Protein AF-A0A859FA38-F1 (afdb_monomer_lite)

Sequence (162 aa):
MGVLIGTSINLYSRFFRYAPRMLLYVAAPLLGIALAAWYFYLLYQVNYGEVRIYLLLAIVVGYLLYLRLFAKTVTKILDLVEKLVIRTCMLVYSLFYYIIVIPTKAILKVMVSSVMIIGTYTWRIFTAILTLIFKLTGLLYVATKTQHAYRHIKHKWLRRRD

Structure (mmCIF, N/CA/C/O backbone):
data_AF-A0A859FA38-F1
#
_entry.id   AF-A0A859FA38-F1
#
loop_
_atom_site.group_PDB
_atom_site.id
_atom_site.type_symbol
_atom_site.label_atom_id
_atom_site.label_alt_id
_atom_site.label_comp_id
_atom_site.label_asym_id
_atom_site.label_entity_id
_atom_site.label_seq_id
_atom_site.pdbx_PDB_ins_code
_atom_site.Cartn_x
_atom_site.Cartn_y
_atom_site.Cartn_z
_atom_site.occupancy
_atom_site.B_iso_or_equiv
_atom_site.auth_seq_id
_atom_site.auth_comp_id
_atom_site.auth_asym_id
_atom_site.auth_atom_id
_atom_site.pdbx_PDB_model_num
ATOM 1 N N . MET A 1 1 ? -16.439 -2.789 28.171 1.00 73.25 1 MET A N 1
ATOM 2 C CA . MET A 1 1 ? -17.210 -3.606 27.203 1.00 73.25 1 MET A CA 1
ATOM 3 C C . MET A 1 1 ? -17.939 -2.770 26.155 1.00 73.25 1 MET A C 1
ATOM 5 O O . MET A 1 1 ? -17.677 -2.982 24.982 1.00 73.25 1 MET A O 1
ATOM 9 N N . GLY A 1 2 ? -18.765 -1.776 26.519 1.00 79.56 2 GLY A N 1
ATOM 10 C CA . GLY A 1 2 ? -19.486 -0.956 25.522 1.00 79.56 2 GLY A CA 1
ATOM 11 C C . GLY A 1 2 ? -18.595 -0.195 24.522 1.00 79.56 2 GLY A C 1
ATOM 12 O O . GLY A 1 2 ? -18.914 -0.134 23.338 1.00 79.56 2 GLY A O 1
ATOM 13 N N . VAL A 1 3 ? -17.424 0.287 24.961 1.00 81.62 3 VAL A N 1
ATOM 14 C CA . VAL A 1 3 ? -16.412 0.894 24.070 1.00 81.62 3 VAL A CA 1
ATOM 15 C C . VAL A 1 3 ? -15.858 -0.106 23.060 1.00 81.62 3 VAL A C 1
ATOM 17 O O . VAL A 1 3 ? -15.735 0.238 21.890 1.00 81.62 3 VAL A O 1
ATOM 20 N N . LEU A 1 4 ? -15.582 -1.343 23.490 1.00 82.69 4 LEU A N 1
ATOM 21 C CA . LEU A 1 4 ? -15.097 -2.401 22.602 1.00 82.69 4 LEU A CA 1
ATOM 22 C C . LEU A 1 4 ? -16.145 -2.730 21.538 1.00 82.69 4 LEU A C 1
ATOM 24 O O . LEU A 1 4 ? -15.825 -2.729 20.356 1.00 82.69 4 LEU A O 1
ATOM 28 N N . ILE A 1 5 ? -17.411 -2.885 21.937 1.00 85.38 5 ILE A N 1
ATOM 29 C CA . ILE A 1 5 ? -18.529 -3.108 21.008 1.00 85.38 5 ILE A CA 1
ATOM 30 C C . ILE A 1 5 ? -18.620 -1.966 19.984 1.00 85.38 5 ILE A C 1
ATOM 32 O O . ILE A 1 5 ? -18.663 -2.216 18.780 1.00 85.38 5 ILE A O 1
ATOM 36 N N . GLY A 1 6 ? -18.566 -0.712 20.446 1.00 84.00 6 GLY A N 1
ATOM 37 C CA . GLY A 1 6 ? -18.564 0.460 19.570 1.00 84.00 6 GLY A CA 1
ATOM 38 C C . GLY A 1 6 ? -17.374 0.490 18.606 1.00 84.00 6 GLY A C 1
ATOM 39 O O . GLY A 1 6 ? -17.549 0.749 17.415 1.00 84.00 6 GLY A O 1
ATOM 40 N N . THR A 1 7 ? -16.169 0.159 19.082 1.00 84.69 7 THR A N 1
ATOM 41 C CA . THR A 1 7 ? -14.978 0.065 18.226 1.00 84.69 7 THR A CA 1
ATOM 42 C C . THR A 1 7 ? -15.086 -1.057 17.196 1.00 84.69 7 THR A C 1
ATOM 44 O O . THR A 1 7 ? -14.758 -0.824 16.037 1.00 84.69 7 THR A O 1
ATOM 47 N N . SER A 1 8 ? -15.597 -2.234 17.571 1.00 84.62 8 SER A N 1
ATOM 48 C CA . SER A 1 8 ? -15.749 -3.392 16.683 1.00 84.62 8 SER A CA 1
ATOM 49 C C . SER A 1 8 ? -16.753 -3.126 15.565 1.00 84.62 8 SER A C 1
ATOM 51 O O . SER A 1 8 ? -16.483 -3.453 14.412 1.00 84.62 8 SER A O 1
ATOM 53 N N . ILE A 1 9 ? -17.873 -2.469 15.880 1.00 85.81 9 ILE A N 1
ATOM 54 C CA . ILE A 1 9 ? -18.863 -2.025 14.890 1.00 85.81 9 ILE A CA 1
ATOM 55 C C . ILE A 1 9 ? -18.221 -1.067 13.877 1.00 85.81 9 ILE A C 1
ATOM 57 O O . ILE A 1 9 ? -18.386 -1.225 12.666 1.00 85.81 9 ILE A O 1
ATOM 61 N N . ASN A 1 10 ? -17.451 -0.090 14.357 1.00 85.88 10 ASN A N 1
ATOM 62 C CA . ASN A 1 10 ? -16.802 0.904 13.502 1.00 85.88 10 ASN A CA 1
ATOM 63 C C . ASN A 1 10 ? -15.702 0.275 12.623 1.00 85.88 10 ASN A C 1
ATOM 65 O O . ASN A 1 10 ? -15.576 0.586 11.438 1.00 85.88 10 ASN A O 1
ATOM 69 N N . LEU A 1 11 ? -14.956 -0.680 13.183 1.00 86.56 11 LEU A N 1
ATOM 70 C CA . LEU A 1 11 ? -13.938 -1.453 12.480 1.00 86.56 11 LEU A CA 1
ATOM 71 C C . LEU A 1 11 ? -14.556 -2.315 11.367 1.00 86.56 11 LEU A C 1
ATOM 73 O O . LEU A 1 11 ? -14.096 -2.267 10.227 1.00 86.56 11 LEU A O 1
ATOM 77 N N . TYR A 1 12 ? -15.642 -3.036 11.669 1.00 87.19 12 TYR A N 1
ATOM 78 C CA . TYR A 1 12 ? -16.390 -3.824 10.686 1.00 87.19 12 TYR A CA 1
ATOM 79 C C . TYR A 1 12 ? -16.897 -2.941 9.539 1.00 87.19 12 TYR A C 1
ATOM 81 O O . 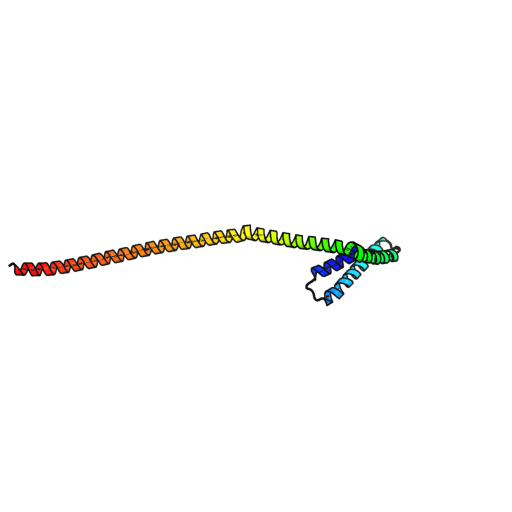TYR A 1 12 ? -16.699 -3.253 8.366 1.00 87.19 12 TYR A O 1
ATOM 89 N N . SER A 1 13 ? -17.460 -1.780 9.875 1.00 85.44 13 SER A N 1
ATOM 90 C CA . SER A 1 13 ? -17.957 -0.814 8.890 1.00 85.44 13 SER A CA 1
ATOM 91 C C . SER A 1 13 ? -16.870 -0.323 7.929 1.00 85.44 13 SER A C 1
ATOM 93 O O . SER A 1 13 ? -17.133 -0.111 6.746 1.00 85.44 13 SER A O 1
ATOM 95 N N . ARG A 1 14 ? -15.640 -0.139 8.426 1.00 83.06 14 ARG A N 1
ATOM 96 C CA . ARG A 1 14 ? -14.495 0.276 7.606 1.00 83.06 14 ARG A CA 1
ATOM 97 C C . ARG A 1 14 ? -13.985 -0.834 6.706 1.00 83.06 14 ARG A C 1
ATOM 99 O O . ARG A 1 14 ? -13.824 -0.600 5.511 1.00 83.06 14 ARG A O 1
ATOM 106 N N . PHE A 1 15 ? -13.750 -2.024 7.256 1.00 84.62 15 PHE A N 1
ATOM 107 C CA . PHE A 1 15 ? -13.230 -3.145 6.472 1.00 84.62 15 PHE A CA 1
ATOM 108 C C . PHE A 1 15 ? -14.189 -3.557 5.359 1.00 84.62 15 PHE A C 1
ATOM 110 O O . PHE A 1 15 ? -13.759 -3.850 4.247 1.00 84.62 15 PHE A O 1
ATOM 117 N N . PHE A 1 16 ? -15.492 -3.498 5.628 1.00 86.88 16 PHE A N 1
ATOM 118 C CA . PHE A 1 16 ? -16.522 -3.852 4.662 1.00 86.88 16 PHE A CA 1
ATOM 119 C C . PHE A 1 16 ? -17.114 -2.638 3.945 1.00 86.88 16 PHE A C 1
ATOM 121 O O . PHE A 1 16 ? -18.197 -2.747 3.394 1.00 86.88 16 PHE A O 1
ATOM 128 N N . ARG A 1 17 ? -16.424 -1.491 3.870 1.00 82.25 17 ARG A N 1
ATOM 129 C CA . ARG A 1 17 ? -16.958 -0.264 3.239 1.00 82.25 17 ARG A CA 1
ATOM 130 C C . ARG A 1 17 ? -17.485 -0.457 1.804 1.00 82.25 17 ARG A C 1
ATOM 132 O O . ARG A 1 17 ? -18.345 0.307 1.372 1.00 82.25 17 ARG A O 1
ATOM 139 N N . TYR A 1 18 ? -16.980 -1.454 1.077 1.00 85.94 18 TYR A N 1
ATOM 140 C CA . TYR A 1 18 ? -17.399 -1.790 -0.292 1.00 85.94 18 TYR A CA 1
ATOM 141 C C . TYR A 1 18 ? -18.549 -2.808 -0.373 1.00 85.94 18 TYR A C 1
ATOM 143 O O . TYR A 1 18 ? -19.040 -3.091 -1.462 1.00 85.94 18 TYR A O 1
ATOM 151 N N . ALA A 1 19 ? -18.984 -3.368 0.755 1.00 86.81 19 ALA A N 1
ATOM 152 C CA . ALA A 1 19 ? -20.116 -4.280 0.814 1.00 86.81 19 ALA A CA 1
ATOM 153 C C . ALA A 1 19 ? -21.450 -3.522 0.634 1.00 86.81 19 ALA A C 1
ATOM 155 O O . ALA A 1 19 ? -21.531 -2.317 0.907 1.00 86.81 19 ALA A O 1
ATOM 156 N N . PRO A 1 20 ? -22.525 -4.201 0.187 1.00 90.25 20 PRO A N 1
ATOM 157 C CA . PRO A 1 20 ? -23.833 -3.572 0.045 1.00 90.25 20 PRO A CA 1
ATOM 158 C C . PRO A 1 20 ? -24.299 -2.973 1.377 1.00 90.25 20 PRO A C 1
ATOM 160 O O . PRO A 1 20 ? -24.240 -3.626 2.418 1.00 90.25 20 PRO A O 1
ATOM 163 N N . ARG A 1 21 ? -24.806 -1.731 1.346 1.00 86.19 21 ARG A N 1
ATOM 164 C CA . ARG A 1 21 ? -25.186 -0.976 2.559 1.00 86.19 21 ARG A CA 1
ATOM 165 C C . ARG A 1 21 ? -26.150 -1.745 3.465 1.00 86.19 21 ARG A C 1
ATOM 167 O O . ARG A 1 21 ? -26.009 -1.684 4.680 1.00 86.19 21 ARG A O 1
ATOM 174 N N . MET A 1 22 ? -27.087 -2.497 2.881 1.00 85.06 22 MET A N 1
ATOM 175 C CA . MET A 1 22 ? -28.022 -3.345 3.632 1.00 85.06 22 MET A CA 1
ATOM 176 C C . MET A 1 22 ? -27.296 -4.389 4.487 1.00 85.06 22 MET A C 1
ATOM 178 O O . MET A 1 22 ? -27.668 -4.599 5.637 1.00 85.06 22 MET A O 1
ATOM 182 N N . LEU A 1 23 ? -26.222 -4.989 3.964 1.00 85.81 23 LEU A N 1
ATOM 183 C CA . LEU A 1 23 ? -25.423 -5.954 4.711 1.00 85.81 23 LEU A CA 1
ATOM 184 C C . LEU A 1 23 ? -24.724 -5.286 5.895 1.00 85.81 23 LEU A C 1
ATOM 186 O O . LEU A 1 23 ? -24.757 -5.842 6.984 1.00 85.81 23 LEU A O 1
ATOM 190 N N . LEU A 1 24 ? -24.164 -4.079 5.730 1.00 86.44 24 LEU A N 1
ATOM 191 C CA . LEU A 1 24 ? -23.588 -3.348 6.866 1.00 86.44 24 LEU A CA 1
ATOM 192 C C . LEU A 1 24 ? -24.633 -3.025 7.932 1.00 86.44 24 LEU A C 1
ATOM 194 O O . LEU A 1 24 ? -24.363 -3.226 9.113 1.00 86.44 24 LEU A O 1
ATOM 198 N N . TYR A 1 25 ? -25.806 -2.529 7.531 1.00 86.50 25 TYR A N 1
ATOM 199 C CA . TYR A 1 25 ? -26.849 -2.134 8.478 1.00 86.50 25 TYR A CA 1
ATOM 200 C C . TYR A 1 25 ? -27.386 -3.303 9.297 1.00 86.50 25 TYR A C 1
ATOM 202 O O . TYR A 1 25 ? -27.789 -3.092 10.435 1.00 86.50 25 TYR A O 1
ATOM 210 N N . VAL A 1 26 ? -27.372 -4.520 8.751 1.00 87.75 26 VAL A N 1
ATOM 211 C CA . VAL A 1 26 ? -27.794 -5.723 9.476 1.00 87.75 26 VAL A CA 1
ATOM 212 C C . VAL A 1 26 ? -26.629 -6.331 10.251 1.00 87.75 26 VAL A C 1
ATOM 214 O O . VAL A 1 26 ? -26.749 -6.594 11.445 1.00 87.75 26 VAL A O 1
ATOM 217 N N . ALA A 1 27 ? -25.481 -6.526 9.604 1.00 88.19 27 ALA A N 1
ATOM 218 C CA . ALA A 1 27 ? -24.364 -7.262 10.183 1.00 88.19 27 ALA A CA 1
ATOM 219 C C . ALA A 1 27 ? -23.671 -6.500 11.316 1.00 88.19 27 ALA A C 1
ATOM 221 O O . ALA A 1 27 ? -23.246 -7.123 12.285 1.00 88.19 27 ALA A O 1
ATOM 222 N N . ALA A 1 28 ? -23.580 -5.168 11.247 1.00 85.94 28 ALA A N 1
ATOM 223 C CA . ALA A 1 28 ? -22.916 -4.395 12.292 1.00 85.94 28 ALA A CA 1
ATOM 224 C C . ALA A 1 28 ? -23.662 -4.447 13.647 1.00 85.94 28 ALA A C 1
ATOM 226 O O . ALA A 1 28 ? -23.027 -4.785 14.651 1.00 85.94 28 ALA A O 1
ATOM 227 N N . PRO A 1 29 ? -24.987 -4.203 13.728 1.00 86.06 29 PRO A N 1
ATOM 228 C CA . PRO A 1 29 ? -25.748 -4.434 14.956 1.00 86.06 29 PRO A CA 1
ATOM 229 C C . PRO A 1 29 ? -25.730 -5.896 15.400 1.00 86.06 29 PRO A C 1
ATOM 231 O O . PRO A 1 29 ? -25.572 -6.157 16.590 1.00 86.06 29 PRO A O 1
ATOM 234 N N . LEU A 1 30 ? -25.838 -6.847 14.462 1.00 89.44 30 LEU A N 1
ATOM 235 C CA . LEU A 1 30 ? -25.811 -8.279 14.776 1.00 89.44 30 LEU A CA 1
ATOM 236 C C . LEU A 1 30 ? -24.486 -8.682 15.440 1.00 89.44 30 LEU A C 1
ATOM 238 O O . LEU A 1 30 ? -24.489 -9.402 16.434 1.00 89.44 30 LEU A O 1
ATOM 242 N N . LEU A 1 31 ? -23.362 -8.157 14.942 1.00 88.12 31 LEU A N 1
ATOM 243 C CA . LEU A 1 31 ? -22.035 -8.336 15.531 1.00 88.12 31 LEU A CA 1
ATOM 244 C C . LEU A 1 31 ? -21.969 -7.744 16.945 1.00 88.12 31 LEU A C 1
ATOM 246 O O . LEU A 1 31 ? -21.439 -8.374 17.857 1.00 88.12 31 LEU A O 1
ATOM 250 N N . GLY A 1 32 ? -22.527 -6.546 17.143 1.00 86.12 32 GLY A N 1
ATOM 251 C CA . GLY A 1 32 ? -22.591 -5.915 18.460 1.00 86.12 32 GLY A CA 1
ATOM 252 C C . GLY A 1 32 ? -23.404 -6.730 19.468 1.00 86.12 32 GLY A C 1
ATOM 253 O O . GLY A 1 32 ? -22.964 -6.918 20.602 1.00 86.12 32 GLY A O 1
ATOM 254 N N . ILE A 1 33 ? -24.551 -7.266 19.039 1.00 87.44 33 ILE A N 1
ATOM 255 C CA . ILE A 1 33 ? -25.406 -8.147 19.845 1.00 87.44 33 ILE A CA 1
ATOM 256 C C . ILE A 1 33 ? -24.684 -9.461 20.150 1.00 87.44 33 ILE A C 1
ATOM 258 O O . ILE A 1 33 ? -24.677 -9.889 21.299 1.00 87.44 33 ILE A O 1
ATOM 262 N N . ALA A 1 34 ? -24.029 -10.073 19.162 1.00 89.50 34 ALA A N 1
ATOM 263 C CA . ALA A 1 34 ? -23.269 -11.306 19.349 1.00 89.50 34 ALA A CA 1
ATOM 264 C C . ALA A 1 34 ? -22.115 -11.122 20.347 1.00 89.50 34 ALA A C 1
ATOM 266 O O . ALA A 1 34 ? -21.939 -11.946 21.240 1.00 89.50 34 ALA A O 1
ATOM 267 N N . LEU A 1 35 ? -21.370 -10.013 20.260 1.00 88.19 35 LEU A N 1
ATOM 268 C CA . LEU A 1 35 ? -20.317 -9.675 21.222 1.00 88.19 35 LEU A CA 1
ATOM 269 C C . LEU A 1 35 ? -20.886 -9.425 22.623 1.00 88.19 35 LEU A C 1
ATOM 271 O O . LEU A 1 35 ? -20.327 -9.908 23.606 1.00 88.19 35 LEU A O 1
ATOM 275 N N . ALA A 1 36 ? -22.001 -8.701 22.731 1.00 86.25 36 ALA A N 1
ATOM 276 C CA . ALA A 1 36 ? -22.671 -8.484 24.010 1.00 86.25 36 ALA A CA 1
ATOM 277 C C . ALA A 1 36 ? -23.150 -9.809 24.630 1.00 86.25 36 ALA A C 1
ATOM 279 O O . ALA A 1 36 ? -22.920 -10.039 25.816 1.00 86.25 36 ALA A O 1
ATOM 280 N N . ALA A 1 37 ? -23.741 -10.699 23.828 1.00 88.00 37 ALA A N 1
ATOM 281 C CA . ALA A 1 37 ? -24.182 -12.027 24.247 1.00 88.00 37 ALA A CA 1
ATOM 282 C C . ALA A 1 37 ? -23.004 -12.918 24.666 1.00 88.00 37 ALA A C 1
ATOM 284 O O . ALA A 1 37 ? -23.074 -13.592 25.691 1.00 88.00 37 ALA A O 1
ATOM 285 N N . TRP A 1 38 ? -21.892 -12.868 23.929 1.00 87.94 38 TRP A N 1
ATOM 286 C CA . TRP A 1 38 ? -20.661 -13.575 24.275 1.00 87.94 38 TRP A CA 1
ATOM 287 C C . TRP A 1 38 ? -20.107 -13.126 25.631 1.00 87.94 38 TRP A C 1
ATOM 289 O O . TRP A 1 38 ? -19.813 -13.951 26.495 1.00 87.94 38 TRP A O 1
ATOM 299 N N . TYR A 1 39 ? -20.018 -11.813 25.864 1.00 83.31 39 TYR A N 1
ATOM 300 C CA . TYR A 1 39 ? -19.590 -11.283 27.160 1.00 83.31 39 TYR A CA 1
ATOM 301 C C . TYR A 1 39 ? -20.554 -11.652 28.288 1.00 83.31 39 TYR A C 1
ATOM 303 O O . TYR A 1 39 ? -20.113 -11.966 29.393 1.00 83.31 39 TYR A O 1
ATOM 311 N N . PHE A 1 40 ? -21.857 -11.644 28.013 1.00 84.06 40 PHE A N 1
ATOM 312 C CA . PHE A 1 40 ? -22.874 -12.069 28.967 1.00 84.06 40 PHE A CA 1
ATOM 313 C C . PHE A 1 40 ? -22.703 -13.544 29.354 1.00 84.06 40 PHE A C 1
ATOM 315 O O . PHE A 1 40 ? -22.775 -13.886 30.534 1.00 84.06 40 PHE A O 1
ATOM 322 N N . TYR A 1 41 ? -22.410 -14.402 28.376 1.00 87.25 41 TYR A N 1
ATOM 323 C CA . TYR A 1 41 ? -22.129 -15.818 28.593 1.00 87.25 41 TYR A CA 1
ATOM 324 C C . TYR A 1 41 ? -20.860 -16.041 29.428 1.00 87.25 41 TYR A C 1
ATOM 326 O O . TYR A 1 41 ? -20.890 -16.791 30.403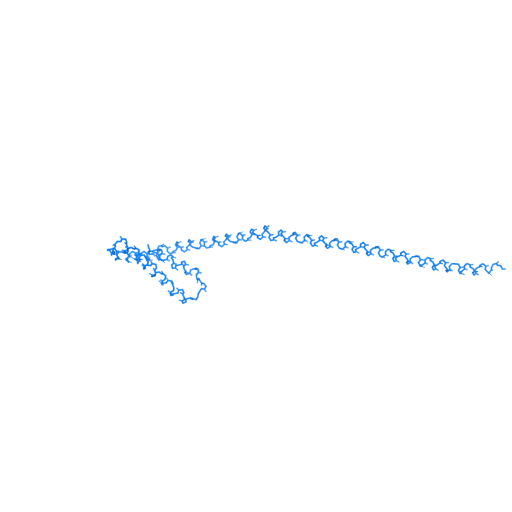 1.00 87.25 41 TYR A O 1
ATOM 334 N N . LEU A 1 42 ? -19.763 -15.348 29.103 1.00 84.88 42 LEU A N 1
ATOM 335 C CA . LEU A 1 42 ? -18.518 -15.445 29.870 1.00 84.88 42 LEU A CA 1
ATOM 336 C C . LEU A 1 42 ? -18.706 -15.043 31.337 1.00 84.88 42 LEU A C 1
ATOM 338 O O . LEU A 1 42 ? -18.216 -15.728 32.229 1.00 84.88 42 LEU A O 1
ATOM 342 N N . LEU A 1 43 ? -19.439 -13.961 31.613 1.00 80.44 43 LEU A N 1
ATOM 343 C CA . LEU A 1 43 ? -19.706 -13.555 32.995 1.00 80.44 43 LEU A CA 1
ATOM 344 C C . LEU A 1 43 ? -20.654 -14.501 33.727 1.00 80.44 43 LEU A C 1
ATOM 346 O O . LEU A 1 43 ? -20.538 -14.653 34.942 1.00 80.44 43 LEU A O 1
ATOM 350 N N . TYR A 1 44 ? -21.591 -15.123 33.012 1.00 82.75 44 TYR A N 1
ATOM 351 C CA . TYR A 1 44 ? -22.474 -16.113 33.611 1.00 82.75 44 TYR A CA 1
ATOM 352 C C . TYR A 1 44 ? -21.693 -17.306 34.170 1.00 82.75 44 TYR A C 1
ATOM 354 O O . TYR A 1 44 ? -21.977 -17.734 35.284 1.00 82.75 44 TYR A O 1
ATOM 362 N N . GLN A 1 45 ? -20.677 -17.773 33.442 1.00 83.69 45 GLN A N 1
ATOM 363 C CA . GLN A 1 45 ? -19.789 -18.850 33.891 1.00 83.69 45 GLN A CA 1
ATOM 364 C C . GLN A 1 45 ? -19.005 -18.485 35.160 1.00 83.69 45 GLN A C 1
ATOM 366 O O . GLN A 1 45 ? -18.746 -19.347 35.992 1.00 83.69 45 GLN A O 1
ATOM 371 N N . VAL A 1 46 ? -18.632 -17.213 35.325 1.00 81.06 46 VAL A N 1
ATOM 372 C CA . VAL A 1 46 ? -17.782 -16.773 36.443 1.00 81.06 46 VAL A CA 1
ATOM 373 C C . VAL A 1 46 ? -18.586 -16.418 37.693 1.00 81.06 46 VAL A C 1
ATOM 375 O O 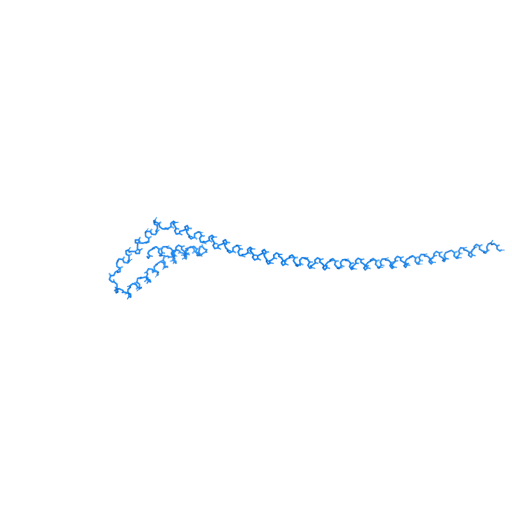. VAL A 1 46 ? -18.090 -16.611 38.797 1.00 81.06 46 VAL A O 1
ATOM 378 N N . ASN A 1 47 ? -19.798 -15.874 37.548 1.00 79.44 47 ASN A N 1
ATOM 379 C CA . ASN A 1 47 ? -20.491 -15.235 38.673 1.00 79.44 47 ASN A CA 1
ATOM 380 C C . ASN A 1 47 ? -21.984 -15.587 38.788 1.00 79.44 47 ASN A C 1
ATOM 382 O O . ASN A 1 47 ? -22.763 -14.791 39.310 1.00 79.44 47 ASN A O 1
ATOM 386 N N . TYR A 1 48 ? -22.404 -16.719 38.200 1.00 77.19 48 TYR A N 1
ATOM 387 C CA . TYR A 1 48 ? -23.775 -17.274 38.194 1.00 77.19 48 TYR A CA 1
ATOM 388 C C . TYR A 1 48 ? -24.912 -16.305 37.826 1.00 77.19 48 TYR A C 1
ATOM 390 O O . TYR A 1 48 ? -26.091 -16.644 37.873 1.00 77.19 48 TYR A O 1
ATOM 398 N N . GLY A 1 49 ? -24.577 -15.110 37.351 1.00 69.56 49 GLY A N 1
ATOM 399 C CA . GLY A 1 49 ? -25.530 -14.112 36.913 1.00 69.56 49 GLY A CA 1
ATOM 400 C C . GLY A 1 49 ? -25.982 -13.084 37.951 1.00 69.56 49 GLY A C 1
ATOM 401 O O . GLY A 1 49 ? -26.849 -12.287 37.599 1.00 69.56 49 GLY A O 1
ATOM 402 N N . GLU A 1 50 ? -25.399 -13.010 39.152 1.00 76.00 50 GLU A N 1
ATOM 403 C CA . GLU A 1 50 ? -25.793 -11.982 40.140 1.00 76.00 50 GLU A CA 1
ATOM 404 C C . GLU A 1 50 ? -25.593 -10.549 39.611 1.00 76.00 50 GLU A C 1
ATOM 406 O O . GLU A 1 50 ? -26.387 -9.647 39.862 1.00 76.00 50 GLU A O 1
ATOM 411 N N . VAL A 1 51 ? -24.574 -10.344 38.774 1.00 78.38 51 VAL A N 1
ATOM 412 C CA . VAL A 1 51 ? -24.185 -9.019 38.257 1.00 78.38 51 VAL A CA 1
ATOM 413 C C . VAL A 1 51 ? -24.813 -8.648 36.901 1.00 78.38 51 VAL A C 1
ATOM 415 O O . VAL A 1 51 ? -24.435 -7.643 36.296 1.00 78.38 51 VAL A O 1
ATOM 418 N N . ARG A 1 52 ? -25.775 -9.427 36.382 1.00 77.81 52 ARG A N 1
ATOM 419 C CA . ARG A 1 52 ? -26.291 -9.287 34.996 1.00 77.81 52 ARG A CA 1
ATOM 420 C C . ARG A 1 52 ? -26.882 -7.914 34.680 1.00 77.81 52 ARG A C 1
ATOM 422 O O . ARG A 1 52 ? -26.640 -7.382 33.597 1.00 77.81 52 ARG A O 1
ATOM 429 N N . ILE A 1 53 ? -27.635 -7.336 35.616 1.00 79.62 53 ILE A N 1
ATOM 430 C CA . ILE A 1 53 ? -28.270 -6.022 35.429 1.00 79.62 53 ILE A CA 1
ATOM 431 C C . ILE A 1 53 ? -27.202 -4.928 35.331 1.00 79.62 53 ILE A C 1
ATOM 433 O O . ILE A 1 53 ? -27.244 -4.098 34.422 1.00 79.62 53 ILE A O 1
ATOM 437 N N . TYR A 1 54 ? -26.191 -4.975 36.200 1.00 82.19 54 TYR A N 1
ATOM 438 C CA . TYR A 1 54 ? -25.063 -4.046 36.157 1.00 82.19 54 TYR A CA 1
ATOM 439 C C . TYR A 1 54 ? -24.251 -4.190 34.870 1.00 82.19 54 TYR A C 1
ATOM 441 O O . TYR A 1 54 ? -23.766 -3.193 34.342 1.00 82.19 54 TYR A O 1
ATOM 449 N N . LEU A 1 55 ? -24.145 -5.404 34.319 1.00 79.44 55 LEU A N 1
ATOM 450 C CA . LEU A 1 55 ? -23.471 -5.636 33.044 1.0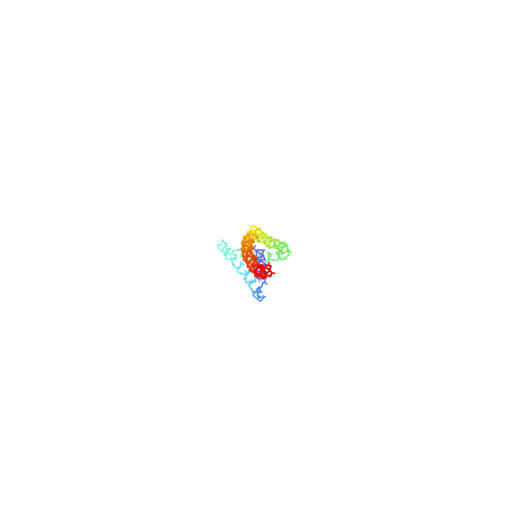0 79.44 55 LEU A CA 1
ATOM 451 C C . LEU A 1 55 ? -24.233 -5.012 31.870 1.00 79.44 55 LEU A C 1
ATOM 453 O O . LEU A 1 55 ? -23.626 -4.319 31.055 1.00 79.44 55 LEU A O 1
ATOM 457 N N . LEU A 1 56 ? -25.549 -5.226 31.786 1.00 81.62 56 LEU A N 1
ATOM 458 C CA . LEU A 1 56 ? -26.386 -4.602 30.756 1.00 81.62 56 LEU A CA 1
ATOM 459 C C . LEU A 1 56 ? -26.295 -3.076 30.837 1.00 81.62 56 LEU A C 1
ATOM 461 O O . LEU A 1 56 ? -26.060 -2.417 29.822 1.00 81.62 56 LEU A O 1
ATOM 465 N N . LEU A 1 57 ? -26.371 -2.526 32.051 1.00 85.31 57 LEU A N 1
ATOM 466 C CA . LEU A 1 57 ? -26.194 -1.098 32.286 1.00 85.31 57 LEU A CA 1
ATOM 467 C C . LEU A 1 57 ? -24.797 -0.626 31.851 1.00 85.31 57 LEU A C 1
ATOM 469 O O . LEU A 1 57 ? -24.681 0.357 31.125 1.00 85.31 57 LEU A O 1
ATOM 473 N N . ALA A 1 58 ? -23.735 -1.347 32.211 1.00 85.81 58 ALA A N 1
ATOM 474 C CA . ALA A 1 58 ? -22.361 -1.018 31.832 1.00 85.81 58 ALA A CA 1
ATOM 475 C C . ALA A 1 58 ? -22.114 -1.115 30.316 1.00 85.81 58 ALA A C 1
ATOM 477 O O . ALA A 1 58 ? -21.294 -0.368 29.774 1.00 85.81 58 ALA A O 1
ATOM 478 N N . ILE A 1 59 ? -22.807 -2.012 29.609 1.00 83.94 59 ILE A N 1
ATOM 479 C CA . ILE A 1 59 ? -22.756 -2.105 28.146 1.00 83.94 59 ILE A CA 1
ATOM 480 C C . ILE A 1 59 ? -23.424 -0.879 27.522 1.00 83.94 59 ILE A C 1
ATOM 482 O O . ILE A 1 59 ? -22.790 -0.219 26.698 1.00 83.94 59 ILE A O 1
ATOM 486 N N . VAL A 1 60 ? -24.647 -0.540 27.940 1.00 86.44 60 VAL A N 1
ATOM 487 C CA . VAL A 1 60 ? -25.390 0.620 27.416 1.00 86.44 60 VAL A CA 1
ATOM 488 C C . VAL A 1 60 ? -24.646 1.918 27.721 1.00 86.44 60 VAL A C 1
ATOM 490 O O . VAL A 1 60 ? -24.331 2.682 26.810 1.00 86.44 60 VAL A O 1
ATOM 493 N N . VAL A 1 61 ? -24.285 2.143 28.986 1.00 89.81 61 VAL A N 1
ATOM 494 C CA . VAL A 1 61 ? -23.539 3.332 29.415 1.00 89.81 61 VAL A CA 1
ATOM 495 C C . VAL A 1 61 ? -22.179 3.382 28.730 1.00 89.81 61 VAL A C 1
ATOM 497 O O . VAL A 1 61 ? -21.800 4.422 28.204 1.00 89.81 61 VAL A O 1
ATOM 500 N N . GLY A 1 62 ? -21.460 2.261 28.653 1.00 87.31 62 GLY A N 1
ATOM 501 C CA . GLY A 1 62 ? -20.173 2.197 27.964 1.00 87.31 62 GLY A CA 1
ATOM 502 C C . GLY A 1 62 ? -20.274 2.494 26.466 1.00 87.31 62 GLY A C 1
ATOM 503 O O . GLY A 1 62 ? -19.357 3.090 25.904 1.00 87.31 62 GLY A O 1
ATOM 504 N N . TYR A 1 63 ? -21.374 2.110 25.815 1.00 85.81 63 TYR A N 1
ATOM 505 C CA . TYR A 1 63 ? -21.627 2.423 24.410 1.00 85.81 63 TYR A CA 1
ATOM 506 C C . TYR A 1 63 ? -21.985 3.904 24.207 1.00 85.81 63 TYR A C 1
ATOM 508 O O . TYR A 1 63 ? -21.468 4.549 23.297 1.00 85.81 63 TYR A O 1
ATOM 516 N N . LEU A 1 64 ? -22.787 4.497 25.095 1.00 89.50 64 LEU A N 1
ATOM 517 C CA . LEU A 1 64 ? -23.067 5.940 25.074 1.00 89.50 64 LEU A CA 1
ATOM 518 C C . LEU A 1 64 ? -21.801 6.771 25.331 1.00 89.50 64 LEU A C 1
ATOM 520 O O . LEU A 1 64 ? -21.549 7.769 24.652 1.00 89.50 64 LEU A O 1
ATOM 524 N N . LEU A 1 65 ? -20.968 6.325 26.274 1.00 90.81 65 LEU A N 1
ATOM 525 C CA . LEU A 1 65 ? -19.667 6.921 26.566 1.00 90.81 65 LEU A CA 1
ATOM 526 C C . LEU A 1 65 ? -18.744 6.836 25.345 1.00 90.81 65 LEU A C 1
ATOM 528 O O . LEU A 1 65 ? -18.048 7.800 25.023 1.00 90.81 65 LEU A O 1
ATOM 532 N N . TYR A 1 66 ? -18.779 5.712 24.622 1.00 88.56 66 TYR A N 1
ATOM 533 C CA . TYR A 1 66 ? -18.084 5.577 23.348 1.00 88.56 66 TYR A CA 1
ATOM 534 C C . TYR A 1 66 ? -18.547 6.621 22.337 1.00 88.56 66 TYR A C 1
ATOM 536 O O . TYR A 1 66 ? -17.712 7.374 21.840 1.00 88.56 66 TYR A O 1
ATOM 544 N N . LEU A 1 67 ? -19.854 6.713 22.076 1.00 88.44 67 LEU A N 1
ATOM 545 C CA . LEU A 1 67 ? -20.410 7.649 21.096 1.00 88.44 67 LEU A CA 1
ATOM 546 C C . LEU A 1 67 ? -20.015 9.101 21.389 1.00 88.44 67 LEU A C 1
ATOM 548 O O . LEU A 1 67 ? -19.708 9.855 20.466 1.00 88.44 67 LEU A O 1
ATOM 552 N N . ARG A 1 68 ? -20.003 9.493 22.668 1.00 91.06 68 ARG A N 1
ATOM 553 C CA . ARG A 1 68 ? -19.803 10.891 23.065 1.00 91.06 68 ARG A CA 1
ATOM 554 C C . ARG A 1 68 ? -18.343 11.275 23.286 1.00 91.06 68 ARG A C 1
ATOM 556 O O . ARG A 1 68 ? -17.947 12.368 22.889 1.00 91.06 68 ARG A O 1
ATOM 563 N N . LEU A 1 69 ? -17.554 10.406 23.914 1.00 90.06 69 LEU A N 1
ATOM 564 C CA . LEU A 1 69 ? -16.195 10.731 24.353 1.00 90.06 69 LEU A CA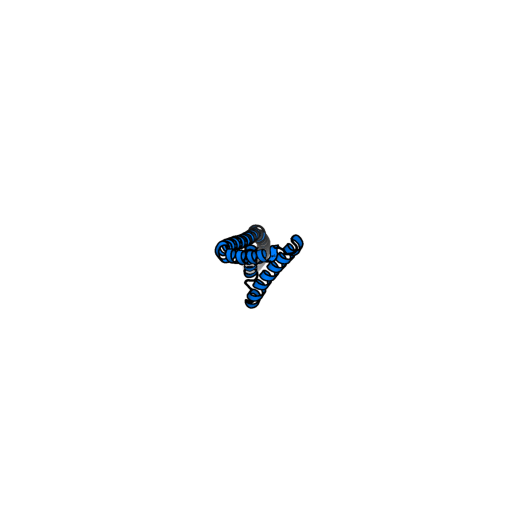 1
ATOM 565 C C . LEU A 1 69 ? -15.126 10.118 23.442 1.00 90.06 69 LEU A C 1
ATOM 567 O O . LEU A 1 69 ? -14.155 10.780 23.083 1.00 90.06 69 LEU A O 1
ATOM 571 N N . PHE A 1 70 ? -15.303 8.855 23.048 1.00 87.38 70 PHE A N 1
ATOM 572 C CA . PHE A 1 70 ? -14.231 8.077 22.421 1.00 87.38 70 PHE A CA 1
ATOM 573 C C . PHE A 1 70 ? -14.348 7.948 20.907 1.00 87.38 70 PHE A C 1
ATOM 575 O O . PHE A 1 70 ? -13.333 7.709 20.261 1.00 87.38 70 PHE A O 1
ATOM 582 N N . ALA A 1 71 ? -15.530 8.143 20.319 1.00 87.75 71 ALA A N 1
ATOM 583 C CA . ALA A 1 71 ? -15.761 7.926 18.894 1.00 87.75 71 ALA A CA 1
ATOM 584 C C . ALA A 1 71 ? -14.780 8.726 18.028 1.00 87.75 71 ALA A C 1
ATOM 586 O O . ALA A 1 71 ? -14.134 8.152 17.158 1.00 87.75 71 ALA A O 1
ATOM 587 N N . LYS A 1 72 ? -14.591 10.021 18.323 1.00 90.38 72 LYS A N 1
ATOM 588 C CA . LYS A 1 72 ? -13.655 10.892 17.587 1.00 90.38 72 LYS A CA 1
ATOM 589 C C . LYS A 1 72 ? -12.194 10.468 17.741 1.00 90.38 72 LYS A C 1
ATOM 591 O O . LYS A 1 72 ? -11.419 10.576 16.797 1.00 90.38 72 LYS A O 1
ATOM 596 N N . THR A 1 73 ? -11.795 10.040 18.934 1.00 89.00 73 THR A N 1
ATOM 597 C CA . THR A 1 73 ? -10.412 9.626 19.206 1.00 89.00 73 THR A CA 1
ATOM 598 C C . THR A 1 73 ? -10.116 8.297 18.528 1.00 89.00 73 THR A C 1
ATOM 600 O O . THR A 1 73 ? -9.117 8.165 17.830 1.00 89.00 73 THR A O 1
ATOM 603 N N . VAL A 1 74 ? -11.031 7.338 18.664 1.00 88.44 74 VAL A N 1
ATOM 604 C CA . VAL A 1 74 ? -10.942 6.023 18.032 1.00 88.44 74 VAL A CA 1
ATOM 605 C C . VAL A 1 74 ? -10.890 6.164 16.514 1.00 88.44 74 VAL A C 1
ATOM 607 O O . VAL A 1 74 ? -9.990 5.605 15.901 1.00 88.44 74 VAL A O 1
ATOM 610 N N . THR A 1 75 ? -11.767 6.957 15.889 1.00 87.94 75 THR A N 1
ATOM 611 C CA . THR A 1 75 ? -11.725 7.141 14.428 1.00 87.94 75 THR A CA 1
ATOM 612 C C . THR A 1 75 ? -10.421 7.772 13.951 1.00 87.94 75 THR A C 1
ATOM 614 O O . THR A 1 75 ? -9.860 7.298 12.968 1.00 87.94 75 THR A O 1
ATOM 617 N N . LYS A 1 76 ? -9.883 8.767 14.671 1.00 91.81 76 LYS A N 1
ATOM 618 C CA . LYS A 1 76 ? -8.566 9.354 14.362 1.00 91.81 76 LYS A CA 1
ATOM 619 C C . LYS A 1 76 ? -7.435 8.329 14.446 1.00 91.81 76 LYS A C 1
ATOM 621 O O . LYS A 1 76 ? -6.553 8.333 13.592 1.00 91.81 76 LYS A O 1
ATOM 626 N N . ILE A 1 77 ? -7.455 7.463 15.460 1.00 90.38 77 ILE A N 1
ATOM 627 C CA . ILE A 1 77 ? -6.461 6.394 15.609 1.00 90.38 77 ILE A CA 1
ATOM 628 C C . ILE A 1 77 ? -6.592 5.394 14.459 1.00 90.38 77 ILE A C 1
ATOM 630 O O . ILE A 1 77 ? -5.586 5.065 13.837 1.00 90.38 77 ILE A O 1
ATOM 634 N N . LEU A 1 78 ? -7.810 4.955 14.125 1.00 89.12 78 LEU A N 1
ATOM 635 C CA . LEU A 1 78 ? -8.023 4.048 12.995 1.00 89.12 78 LEU A CA 1
ATOM 636 C C . LEU A 1 78 ? -7.555 4.671 11.671 1.00 89.12 78 LEU A C 1
ATOM 638 O O . LEU A 1 78 ? -6.902 3.986 10.892 1.00 89.12 78 LEU A O 1
ATOM 642 N N . ASP A 1 79 ? -7.811 5.962 11.435 1.00 91.62 79 ASP A N 1
ATOM 643 C CA . ASP A 1 79 ? -7.306 6.676 10.252 1.00 91.62 79 ASP A CA 1
ATOM 644 C C . ASP A 1 79 ? -5.785 6.723 10.198 1.00 91.62 79 ASP A C 1
ATOM 646 O O . ASP A 1 79 ? -5.191 6.593 9.126 1.00 91.62 79 ASP A O 1
ATOM 650 N N . LEU A 1 80 ? -5.147 6.941 11.347 1.00 93.88 80 LEU A N 1
ATOM 651 C CA . LEU A 1 80 ? -3.697 6.947 11.440 1.00 93.88 80 LEU A CA 1
ATOM 652 C C . LEU A 1 80 ? -3.134 5.566 11.100 1.00 93.88 80 LEU A C 1
ATOM 654 O O . LEU A 1 80 ? -2.221 5.476 10.284 1.00 93.88 80 LEU A O 1
ATOM 658 N N . VAL A 1 81 ? -3.703 4.508 11.682 1.00 90.81 81 VAL A N 1
ATOM 659 C CA . VAL A 1 81 ? -3.291 3.119 11.439 1.00 90.81 81 VAL A CA 1
ATOM 660 C C . VAL A 1 81 ? -3.487 2.749 9.971 1.00 90.81 81 VAL A C 1
ATOM 662 O O . VAL A 1 81 ? -2.560 2.248 9.347 1.00 90.81 81 VAL A O 1
ATOM 665 N N . GLU A 1 82 ? -4.645 3.058 9.389 1.00 89.81 82 GLU A N 1
ATOM 666 C CA . GLU A 1 82 ? -4.946 2.785 7.981 1.00 89.81 82 GLU A CA 1
ATOM 667 C C . GLU A 1 82 ? -3.945 3.480 7.048 1.00 89.81 82 GLU A C 1
ATOM 669 O O . GLU A 1 82 ? -3.337 2.844 6.185 1.00 89.81 82 GLU A O 1
ATOM 674 N N . LYS A 1 83 ? -3.688 4.776 7.269 1.00 93.12 83 LYS A N 1
ATOM 675 C CA . LYS A 1 83 ? -2.692 5.529 6.495 1.00 93.12 83 LYS A CA 1
ATOM 676 C C . LYS A 1 83 ? -1.286 4.968 6.669 1.00 93.12 83 LYS A C 1
ATOM 678 O O . LYS A 1 83 ? -0.526 4.953 5.703 1.00 93.12 83 LYS A O 1
ATOM 683 N N . LEU A 1 84 ? -0.927 4.544 7.877 1.00 94.62 84 LEU A N 1
ATOM 684 C CA . LEU A 1 84 ? 0.391 3.995 8.173 1.00 94.62 84 LEU A CA 1
ATOM 685 C C . LEU A 1 84 ? 0.591 2.655 7.464 1.00 94.62 84 LEU A C 1
ATOM 687 O O . LEU A 1 84 ? 1.597 2.489 6.785 1.00 94.62 84 LEU A O 1
ATOM 691 N N . VAL A 1 85 ? -0.396 1.758 7.515 1.00 93.31 85 VAL A N 1
ATOM 692 C CA . VAL A 1 85 ? -0.372 0.479 6.789 1.00 93.31 85 VAL A CA 1
ATOM 693 C C . VAL A 1 85 ? -0.231 0.709 5.285 1.00 93.31 85 VAL A C 1
ATOM 695 O O . VAL A 1 85 ? 0.678 0.158 4.669 1.00 93.31 85 VAL A O 1
ATOM 698 N N . ILE A 1 86 ? -1.060 1.578 4.694 1.00 93.94 86 ILE A N 1
ATOM 699 C CA . ILE A 1 86 ? -1.005 1.875 3.253 1.00 93.94 86 ILE A CA 1
ATOM 700 C C . ILE A 1 86 ? 0.363 2.450 2.863 1.00 93.94 86 ILE A C 1
ATOM 702 O O . ILE A 1 86 ? 0.959 2.018 1.876 1.00 93.94 86 ILE A O 1
ATOM 706 N N . ARG A 1 87 ? 0.896 3.400 3.643 1.00 95.12 87 ARG A N 1
ATOM 707 C CA . ARG A 1 87 ? 2.221 3.990 3.393 1.00 95.12 87 ARG A CA 1
ATOM 708 C C . ARG A 1 87 ? 3.332 2.956 3.487 1.00 95.12 87 ARG A C 1
ATOM 710 O O . ARG A 1 87 ? 4.195 2.944 2.616 1.00 95.12 87 ARG A O 1
ATOM 717 N N . THR A 1 88 ? 3.297 2.081 4.487 1.00 95.31 88 THR A N 1
ATOM 718 C CA . THR A 1 88 ? 4.286 1.011 4.634 1.00 95.31 88 THR A CA 1
ATOM 719 C C . THR A 1 88 ? 4.214 0.038 3.461 1.00 95.31 88 THR A C 1
ATOM 721 O O . THR A 1 88 ? 5.247 -0.269 2.875 1.00 95.31 88 THR A O 1
ATOM 724 N N . CYS A 1 89 ? 3.020 -0.384 3.033 1.00 95.75 89 CYS A N 1
ATOM 725 C CA . CYS A 1 89 ? 2.866 -1.239 1.853 1.00 95.75 89 CYS A CA 1
ATOM 726 C C . CYS A 1 89 ? 3.396 -0.571 0.576 1.00 95.75 89 CYS A C 1
ATOM 728 O O . CYS A 1 89 ? 4.122 -1.204 -0.188 1.00 95.75 89 CYS A O 1
ATOM 730 N N . MET A 1 90 ? 3.084 0.712 0.357 1.00 96.00 90 MET A N 1
ATOM 731 C CA . MET A 1 90 ? 3.600 1.460 -0.796 1.00 96.00 90 MET A CA 1
ATOM 732 C C . MET A 1 90 ? 5.118 1.639 -0.742 1.00 96.00 90 MET A C 1
ATOM 734 O O . MET A 1 90 ? 5.765 1.587 -1.784 1.00 96.00 90 MET A O 1
ATOM 738 N N . LEU A 1 91 ? 5.689 1.823 0.449 1.00 95.75 91 LEU A N 1
ATOM 739 C CA . LEU A 1 91 ? 7.134 1.906 0.649 1.00 95.75 91 LEU A CA 1
ATOM 740 C C . LEU A 1 91 ? 7.807 0.567 0.332 1.00 95.75 91 LEU A C 1
ATOM 742 O O . LEU A 1 91 ? 8.796 0.537 -0.387 1.00 95.75 91 LEU A O 1
ATOM 746 N N . VAL A 1 92 ? 7.259 -0.551 0.809 1.00 95.75 92 VAL A N 1
ATOM 747 C CA . VAL A 1 92 ? 7.788 -1.887 0.488 1.00 95.75 92 VAL A CA 1
ATOM 748 C C . VAL A 1 92 ? 7.703 -2.156 -1.015 1.00 95.75 92 VAL A C 1
ATOM 750 O O . VAL A 1 92 ? 8.677 -2.607 -1.618 1.00 95.75 92 VAL A O 1
ATOM 753 N N . TYR A 1 93 ? 6.570 -1.827 -1.641 1.00 96.19 93 TYR A N 1
ATOM 754 C CA . TYR A 1 93 ? 6.402 -1.954 -3.087 1.00 96.19 93 TYR A CA 1
ATOM 755 C C . TYR A 1 93 ? 7.402 -1.086 -3.859 1.00 96.19 93 TYR A C 1
ATOM 757 O O . TYR A 1 93 ? 8.021 -1.560 -4.811 1.00 96.19 93 TYR A O 1
ATOM 765 N N . SER A 1 94 ? 7.590 0.173 -3.450 1.00 95.12 94 SER A N 1
ATOM 766 C CA . SER A 1 94 ? 8.528 1.070 -4.120 1.00 95.12 94 SER A CA 1
ATOM 767 C C . SER A 1 94 ? 9.963 0.577 -3.960 1.00 95.12 94 SER A C 1
ATOM 769 O O . SER A 1 94 ? 10.672 0.500 -4.958 1.00 95.12 94 SER A O 1
ATOM 771 N N . LEU A 1 95 ? 10.372 0.137 -2.768 1.00 95.19 95 LEU A N 1
ATOM 772 C CA . LEU A 1 95 ? 11.681 -0.481 -2.559 1.00 95.19 95 LEU A CA 1
ATOM 773 C C . LEU A 1 95 ? 11.889 -1.675 -3.491 1.00 95.19 95 LEU A C 1
ATOM 775 O O . LEU A 1 95 ? 12.897 -1.727 -4.189 1.00 95.19 95 LEU A O 1
ATOM 779 N N . PHE A 1 96 ? 10.923 -2.591 -3.574 1.00 95.25 96 PHE A N 1
ATOM 780 C CA . PHE A 1 96 ? 11.010 -3.740 -4.476 1.00 95.25 96 PHE A CA 1
ATOM 781 C C . PHE A 1 96 ? 11.125 -3.303 -5.946 1.00 95.25 96 PHE A C 1
ATOM 783 O O . PHE A 1 96 ? 11.952 -3.813 -6.701 1.00 95.25 96 PHE A O 1
ATOM 790 N N . TYR A 1 97 ? 10.339 -2.309 -6.357 1.00 94.81 97 TYR A N 1
ATOM 791 C CA . TYR A 1 97 ? 10.374 -1.777 -7.714 1.00 94.81 97 TYR A CA 1
ATOM 792 C C . TYR A 1 97 ? 11.731 -1.139 -8.058 1.00 94.81 97 TYR A C 1
ATOM 794 O O . TYR A 1 97 ? 12.315 -1.448 -9.098 1.00 94.81 97 TYR A O 1
ATOM 802 N N . TYR A 1 98 ? 12.262 -0.282 -7.186 1.00 95.38 98 TYR A N 1
ATOM 803 C CA . TYR A 1 98 ? 13.529 0.413 -7.424 1.00 95.38 98 TYR A CA 1
ATOM 804 C C . TYR A 1 98 ? 14.746 -0.512 -7.304 1.00 95.38 98 TYR A C 1
ATOM 806 O O . TYR A 1 98 ? 15.685 -0.364 -8.081 1.00 95.38 98 TYR A O 1
ATOM 814 N N . ILE A 1 99 ? 14.730 -1.473 -6.376 1.00 94.81 99 ILE A N 1
ATOM 815 C CA . ILE A 1 99 ? 15.874 -2.360 -6.107 1.00 94.81 99 ILE A CA 1
ATOM 816 C C . ILE A 1 99 ? 15.917 -3.556 -7.055 1.00 94.81 99 ILE A C 1
ATOM 818 O O . ILE A 1 99 ? 17.000 -4.046 -7.351 1.00 94.81 99 ILE A O 1
ATOM 822 N N . ILE A 1 100 ? 14.772 -4.048 -7.527 1.00 94.62 100 ILE A N 1
ATOM 823 C CA . ILE A 1 100 ? 14.731 -5.266 -8.347 1.00 94.62 100 ILE A CA 1
ATOM 824 C C . ILE A 1 100 ? 14.301 -4.923 -9.767 1.00 94.62 100 ILE A C 1
ATOM 826 O O . ILE A 1 100 ? 15.053 -5.133 -10.714 1.00 94.62 100 ILE A O 1
ATOM 830 N N . VAL A 1 101 ? 13.122 -4.324 -9.942 1.00 95.44 101 VAL A N 1
ATOM 831 C CA . VAL A 1 101 ? 12.534 -4.157 -11.281 1.00 95.44 101 VAL A CA 1
ATOM 832 C C . VAL A 1 1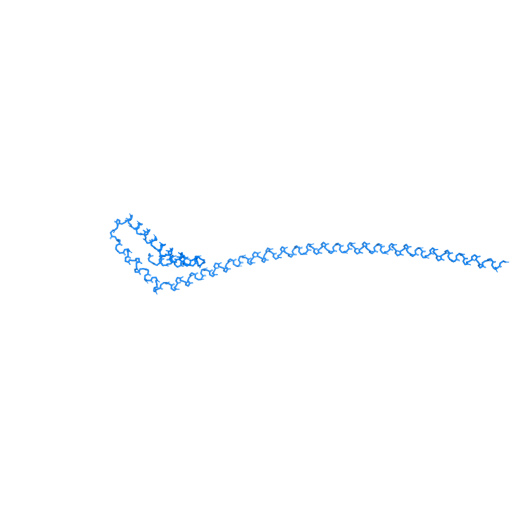01 ? 13.365 -3.227 -12.170 1.00 95.44 101 VAL A C 1
ATOM 834 O O . VAL A 1 101 ? 13.614 -3.550 -13.334 1.00 95.44 101 VAL A O 1
ATOM 837 N N . ILE A 1 102 ? 13.803 -2.077 -11.654 1.00 95.19 102 ILE A N 1
ATOM 838 C CA . ILE A 1 102 ? 14.604 -1.115 -12.427 1.00 95.19 102 ILE A CA 1
ATOM 839 C C . ILE A 1 102 ? 15.970 -1.683 -12.845 1.00 95.19 102 ILE A C 1
ATOM 841 O O . ILE A 1 102 ? 16.258 -1.646 -14.047 1.00 95.19 102 ILE A O 1
ATOM 845 N N . PRO A 1 103 ? 16.812 -2.227 -11.945 1.00 93.25 103 PRO A N 1
ATOM 846 C CA . PRO A 1 103 ? 18.111 -2.751 -12.353 1.00 93.25 103 PRO A CA 1
ATOM 847 C C . PRO A 1 103 ? 17.983 -3.962 -13.273 1.00 93.25 103 PRO A C 1
ATOM 849 O O . PRO A 1 103 ? 18.731 -4.047 -14.242 1.00 93.25 103 PRO A O 1
ATOM 852 N N . THR A 1 104 ? 17.000 -4.846 -13.076 1.00 95.75 104 THR A N 1
ATOM 853 C CA . THR A 1 104 ? 16.765 -5.954 -14.016 1.00 95.75 104 THR A CA 1
ATOM 854 C C . THR A 1 104 ? 16.441 -5.443 -15.422 1.00 95.75 104 THR A C 1
ATOM 856 O O . THR A 1 104 ? 17.010 -5.931 -16.400 1.00 95.75 104 THR A O 1
ATOM 859 N N . LYS A 1 105 ? 15.591 -4.414 -15.552 1.00 94.69 105 LYS A N 1
ATOM 860 C CA . LYS A 1 105 ? 15.315 -3.776 -16.852 1.00 94.69 105 LYS A CA 1
ATOM 861 C C . LYS A 1 105 ? 16.567 -3.138 -17.455 1.00 94.69 105 LYS A C 1
ATOM 863 O O . LYS A 1 105 ? 16.769 -3.232 -18.665 1.00 94.69 105 LYS A O 1
ATOM 868 N N . ALA A 1 106 ? 17.401 -2.499 -16.634 1.00 95.31 106 ALA A N 1
ATOM 869 C CA . ALA A 1 106 ? 18.651 -1.894 -17.086 1.00 95.31 106 ALA A CA 1
ATOM 870 C C . ALA A 1 106 ? 19.627 -2.953 -17.623 1.00 95.31 106 ALA A C 1
ATOM 872 O O . ALA A 1 106 ? 20.137 -2.795 -18.731 1.00 95.31 106 ALA A O 1
ATOM 873 N N . ILE A 1 107 ? 19.814 -4.060 -16.898 1.00 96.00 107 ILE A N 1
ATOM 874 C CA . ILE A 1 107 ? 20.665 -5.183 -17.319 1.00 96.00 107 ILE A CA 1
ATOM 875 C C . ILE A 1 107 ? 20.167 -5.764 -18.644 1.00 96.00 107 ILE A C 1
ATOM 877 O O . ILE A 1 107 ? 20.950 -5.922 -19.579 1.00 96.00 107 ILE A O 1
ATOM 881 N N . LEU A 1 108 ? 18.859 -6.013 -18.766 1.00 95.94 108 LEU A N 1
ATOM 882 C CA . LEU A 1 108 ? 18.272 -6.541 -19.997 1.00 95.94 108 LEU A CA 1
ATOM 883 C C . LEU A 1 108 ? 18.495 -5.591 -21.185 1.00 95.94 108 LEU A C 1
ATOM 885 O O . LEU A 1 108 ? 18.860 -6.026 -22.276 1.00 95.94 108 LEU A O 1
ATOM 889 N N . LYS A 1 109 ? 18.332 -4.279 -20.969 1.00 95.44 109 LYS A N 1
ATOM 890 C CA . LYS A 1 109 ? 18.583 -3.259 -21.995 1.00 95.44 109 LYS A CA 1
ATOM 891 C C . LYS A 1 109 ? 20.044 -3.259 -22.439 1.00 95.44 109 LYS A C 1
ATOM 893 O O . LYS A 1 109 ? 20.300 -3.201 -23.640 1.00 95.44 109 LYS A O 1
ATOM 898 N N . VAL A 1 110 ? 20.981 -3.361 -21.494 1.00 96.00 110 VAL A N 1
ATOM 899 C CA . VAL A 1 110 ? 22.413 -3.464 -21.800 1.00 96.00 110 VAL A CA 1
ATOM 900 C C . VAL A 1 110 ? 22.684 -4.721 -22.624 1.00 96.00 110 VAL A C 1
ATOM 902 O O . VAL A 1 110 ? 23.278 -4.609 -23.692 1.00 96.00 110 VAL A O 1
ATOM 905 N N . MET A 1 111 ? 22.170 -5.886 -22.218 1.00 95.94 111 MET A N 1
ATOM 906 C CA . MET A 1 111 ? 22.345 -7.138 -22.967 1.00 95.94 111 MET A CA 1
ATOM 907 C C . MET A 1 111 ? 21.845 -7.034 -24.412 1.00 95.94 111 MET A C 1
ATOM 909 O O . MET A 1 111 ? 22.585 -7.355 -25.341 1.00 95.94 111 MET A O 1
ATOM 913 N N . VAL A 1 112 ? 20.624 -6.533 -24.619 1.00 96.19 112 VAL A N 1
ATOM 914 C CA . VAL A 1 112 ? 20.053 -6.364 -25.966 1.00 96.19 112 VAL A CA 1
ATOM 915 C C . VAL A 1 112 ? 20.879 -5.379 -26.792 1.00 96.19 112 VAL A C 1
ATOM 917 O O . VAL A 1 112 ? 21.163 -5.643 -27.962 1.00 96.19 112 VAL A O 1
ATOM 920 N N . SER A 1 113 ? 21.311 -4.266 -26.191 1.00 94.75 113 SER A N 1
ATOM 921 C CA . SER A 1 113 ? 22.141 -3.282 -26.888 1.00 94.75 113 SER A CA 1
ATOM 922 C C . SER A 1 113 ? 23.496 -3.855 -27.308 1.00 94.75 113 SER A C 1
ATOM 924 O O . SER A 1 113 ? 23.910 -3.641 -28.444 1.00 94.75 113 SER A O 1
ATOM 926 N N . SER A 1 114 ? 24.139 -4.664 -26.461 1.00 94.00 114 SER A N 1
ATOM 927 C CA . SER A 1 114 ? 25.402 -5.332 -26.785 1.00 94.00 114 SER A CA 1
ATOM 928 C C . SER A 1 114 ? 25.252 -6.288 -27.969 1.00 94.00 114 SER A C 1
ATOM 930 O O . SER A 1 114 ? 26.062 -6.249 -28.892 1.00 94.00 114 SER A O 1
ATOM 932 N N . VAL A 1 115 ? 24.191 -7.101 -27.996 1.00 96.69 115 VAL A N 1
ATOM 933 C CA . VAL A 1 115 ? 23.920 -8.022 -29.116 1.00 96.69 115 VAL A CA 1
ATOM 934 C C . VAL A 1 115 ? 23.678 -7.252 -30.416 1.00 96.69 115 VAL A C 1
ATOM 936 O O . VAL A 1 115 ? 24.233 -7.604 -31.457 1.00 96.69 115 VAL A O 1
ATOM 939 N N . MET A 1 116 ? 22.896 -6.172 -30.362 1.00 95.69 116 MET A N 1
ATOM 940 C CA . MET A 1 116 ? 22.614 -5.332 -31.529 1.00 95.69 116 MET A CA 1
ATOM 941 C C . MET A 1 116 ? 23.882 -4.657 -32.068 1.00 95.69 116 MET A C 1
ATOM 943 O O . MET A 1 116 ? 24.104 -4.611 -33.279 1.00 95.69 116 MET A O 1
ATOM 947 N N . ILE A 1 117 ? 24.738 -4.167 -31.171 1.00 95.69 117 ILE A N 1
ATOM 948 C CA . ILE A 1 117 ? 26.038 -3.590 -31.511 1.00 95.69 117 ILE A CA 1
ATOM 949 C C . ILE A 1 117 ? 26.891 -4.631 -32.238 1.00 95.69 117 ILE A C 1
ATOM 951 O O . ILE A 1 117 ? 27.318 -4.389 -33.364 1.00 95.69 117 ILE A O 1
ATOM 955 N N . ILE A 1 118 ? 27.073 -5.815 -31.654 1.00 96.00 118 ILE A N 1
ATOM 956 C CA . ILE A 1 118 ? 27.876 -6.881 -32.264 1.00 96.00 118 ILE A CA 1
ATOM 957 C C . ILE A 1 118 ? 27.336 -7.229 -33.657 1.00 96.00 118 ILE A C 1
ATOM 959 O O . ILE A 1 118 ? 28.086 -7.185 -34.630 1.00 96.00 118 ILE A O 1
ATOM 963 N N . GLY A 1 119 ? 26.028 -7.474 -33.782 1.00 95.44 119 GLY A N 1
ATOM 964 C CA . GLY A 1 119 ? 25.410 -7.820 -35.063 1.00 95.44 119 GLY A CA 1
ATOM 965 C C . GLY A 1 119 ? 25.581 -6.739 -36.134 1.00 95.44 119 GLY A C 1
ATOM 966 O O . GLY A 1 119 ? 25.904 -7.045 -37.283 1.00 95.44 119 GLY A O 1
ATOM 967 N N . THR A 1 120 ? 25.428 -5.462 -35.768 1.00 95.06 120 THR A N 1
ATOM 968 C CA . THR A 1 120 ? 25.602 -4.350 -36.717 1.00 95.06 120 THR A CA 1
ATOM 969 C C . THR A 1 120 ? 27.052 -4.185 -37.164 1.00 95.06 120 THR A C 1
ATOM 971 O O . THR A 1 120 ? 27.291 -3.939 -38.349 1.00 95.06 120 THR A O 1
ATOM 974 N N . TYR A 1 121 ? 28.031 -4.370 -36.273 1.00 95.81 121 TYR A N 1
ATOM 975 C CA . TYR A 1 121 ? 29.447 -4.350 -36.647 1.00 95.81 121 TYR A CA 1
ATOM 976 C C . TYR A 1 121 ? 29.818 -5.524 -37.555 1.00 95.81 121 TYR A C 1
ATOM 978 O O . TYR A 1 121 ? 30.453 -5.304 -38.588 1.00 95.81 121 TYR A O 1
ATOM 986 N N . THR A 1 122 ? 29.377 -6.744 -37.240 1.00 95.62 122 THR A N 1
ATOM 987 C CA . THR A 1 122 ? 29.622 -7.919 -38.090 1.00 95.62 122 THR A CA 1
ATOM 988 C C . THR A 1 122 ? 29.040 -7.719 -39.489 1.00 95.62 122 THR A C 1
ATOM 990 O O . THR A 1 122 ? 29.732 -7.950 -40.480 1.00 95.62 122 THR A O 1
ATOM 993 N N . TRP A 1 123 ? 27.808 -7.211 -39.590 1.00 96.19 123 TRP A N 1
ATOM 994 C CA . TRP A 1 123 ? 27.175 -6.914 -40.876 1.00 96.19 123 TRP A CA 1
ATOM 995 C C . TRP A 1 123 ? 27.927 -5.840 -41.674 1.00 96.19 123 TRP A C 1
ATOM 997 O O . TRP A 1 123 ? 28.125 -5.974 -42.885 1.00 96.19 123 TRP A O 1
ATOM 1007 N N . ARG A 1 124 ? 28.400 -4.780 -41.005 1.00 95.56 124 ARG A N 1
ATOM 1008 C CA . ARG A 1 124 ? 29.218 -3.732 -41.638 1.00 95.56 124 ARG A CA 1
ATOM 1009 C C . ARG A 1 124 ? 30.529 -4.281 -42.189 1.00 95.56 124 ARG A C 1
ATOM 1011 O O . ARG A 1 124 ? 30.882 -3.963 -43.318 1.00 95.56 124 ARG A O 1
ATOM 1018 N N . ILE A 1 125 ? 31.233 -5.116 -41.425 1.00 95.50 125 ILE A N 1
ATOM 1019 C CA . ILE A 1 125 ? 32.482 -5.741 -41.881 1.00 95.50 125 ILE A CA 1
ATOM 1020 C C . ILE A 1 125 ? 32.205 -6.654 -43.079 1.00 95.50 125 ILE A C 1
ATOM 1022 O O . ILE A 1 125 ? 32.883 -6.556 -44.099 1.00 95.50 125 ILE A O 1
ATOM 1026 N N . PHE A 1 126 ? 31.173 -7.491 -42.991 1.00 96.44 126 PHE A N 1
ATOM 1027 C CA . PHE A 1 126 ? 30.788 -8.404 -44.064 1.00 96.44 126 PHE A CA 1
ATOM 1028 C C . PHE A 1 126 ? 30.470 -7.666 -45.374 1.00 96.44 126 PHE A C 1
ATOM 1030 O O . PHE A 1 126 ? 31.013 -7.991 -46.430 1.00 96.44 126 PHE A O 1
ATOM 1037 N N . THR A 1 127 ? 29.646 -6.618 -45.307 1.00 93.94 127 THR A N 1
ATOM 1038 C CA . THR A 1 127 ? 29.300 -5.798 -46.480 1.00 93.94 127 THR A CA 1
ATOM 1039 C C . THR A 1 127 ? 30.494 -5.001 -47.016 1.00 93.94 127 THR A C 1
ATOM 1041 O O . THR A 1 127 ? 30.641 -4.863 -48.233 1.00 93.94 127 THR A O 1
ATOM 1044 N N . ALA A 1 128 ? 31.399 -4.532 -46.152 1.00 94.69 128 ALA A N 1
ATOM 1045 C CA . ALA A 1 128 ? 32.640 -3.880 -46.573 1.00 94.69 128 ALA A CA 1
ATOM 1046 C C . ALA A 1 128 ? 33.561 -4.837 -47.350 1.00 94.69 128 ALA A C 1
ATOM 1048 O O . ALA A 1 128 ? 34.066 -4.478 -48.412 1.00 94.69 128 ALA A O 1
ATOM 1049 N N . ILE A 1 129 ? 33.732 -6.073 -46.873 1.00 95.38 129 ILE A N 1
ATOM 1050 C CA . ILE A 1 129 ? 34.519 -7.099 -47.575 1.00 95.38 129 ILE A CA 1
ATOM 1051 C C . ILE A 1 129 ? 33.887 -7.416 -48.932 1.00 95.38 129 ILE A C 1
ATOM 1053 O O . ILE A 1 129 ? 34.570 -7.410 -49.955 1.00 95.38 129 ILE A O 1
ATOM 1057 N N . LEU A 1 130 ? 32.573 -7.642 -48.959 1.00 94.44 130 LEU A N 1
ATOM 1058 C CA . LEU A 1 130 ? 31.847 -7.968 -50.183 1.00 94.44 130 LEU A CA 1
ATOM 1059 C C . LEU A 1 130 ? 31.982 -6.849 -51.229 1.00 94.44 130 LEU A C 1
ATOM 1061 O O . LEU A 1 130 ? 32.323 -7.107 -52.383 1.00 94.44 130 LEU A O 1
ATOM 1065 N N . THR A 1 131 ? 31.803 -5.591 -50.821 1.00 93.69 131 THR A N 1
ATOM 1066 C CA . THR A 1 131 ? 31.977 -4.434 -51.717 1.00 93.69 131 THR A CA 1
ATOM 1067 C C . THR A 1 131 ? 33.419 -4.260 -52.198 1.00 93.69 131 THR A C 1
ATOM 1069 O O . THR A 1 131 ? 33.623 -3.870 -53.349 1.00 93.69 131 THR A O 1
ATOM 1072 N N . LEU A 1 132 ? 34.424 -4.585 -51.376 1.00 94.12 132 LEU A N 1
ATOM 1073 C CA . LEU A 1 132 ? 35.830 -4.588 -51.788 1.00 94.12 132 LEU A CA 1
ATOM 1074 C C . LEU A 1 132 ? 36.092 -5.636 -52.881 1.00 94.12 132 LEU A C 1
ATOM 1076 O O . LEU A 1 132 ? 36.701 -5.314 -53.900 1.00 94.12 132 LEU A O 1
ATOM 1080 N N . ILE A 1 133 ? 35.583 -6.861 -52.708 1.00 93.69 133 ILE A N 1
ATOM 1081 C CA . ILE A 1 133 ? 35.715 -7.945 -53.695 1.00 93.69 133 ILE A CA 1
ATOM 1082 C C . ILE A 1 133 ? 35.063 -7.544 -55.024 1.00 93.69 133 ILE A C 1
ATOM 1084 O O . ILE A 1 133 ? 35.682 -7.680 -56.083 1.00 93.69 133 ILE A O 1
ATOM 1088 N N . PHE A 1 134 ? 33.847 -6.989 -54.990 1.00 92.50 134 PHE A N 1
ATOM 1089 C CA . PHE A 1 134 ? 33.165 -6.509 -56.197 1.00 92.50 134 PHE A CA 1
ATOM 1090 C C . PHE A 1 134 ? 33.916 -5.361 -56.887 1.00 92.50 134 PHE A C 1
ATOM 1092 O O . PHE A 1 134 ? 34.003 -5.330 -58.114 1.00 92.50 134 PHE A O 1
ATOM 1099 N N . LYS A 1 135 ? 34.521 -4.439 -56.127 1.00 90.94 135 LYS A N 1
ATOM 1100 C CA . LYS A 1 135 ? 35.355 -3.370 -56.699 1.00 90.94 135 LYS A CA 1
ATOM 1101 C C . LYS A 1 135 ? 36.625 -3.910 -57.351 1.00 90.94 135 LYS A C 1
ATOM 1103 O O . LYS A 1 135 ? 36.955 -3.485 -58.453 1.00 90.94 135 LYS A O 1
ATOM 1108 N N . LEU A 1 136 ? 37.326 -4.838 -56.699 1.00 90.94 136 LEU A N 1
ATOM 1109 C CA . LEU A 1 136 ? 38.558 -5.433 -57.226 1.00 90.94 136 LEU A CA 1
ATOM 1110 C C . LEU A 1 136 ? 38.295 -6.231 -58.504 1.00 90.94 136 LEU A C 1
ATOM 1112 O O . LEU A 1 136 ? 38.976 -6.034 -59.507 1.00 90.94 136 LEU A O 1
ATOM 1116 N N . THR A 1 137 ? 37.272 -7.084 -58.493 1.00 89.44 137 THR A N 1
ATOM 1117 C CA . THR A 1 137 ? 36.865 -7.857 -59.677 1.00 89.44 137 THR A CA 1
ATOM 1118 C C . THR A 1 137 ? 36.401 -6.948 -60.814 1.00 89.44 137 THR A C 1
ATOM 1120 O O . THR A 1 137 ? 36.817 -7.143 -61.955 1.00 89.44 137 THR A O 1
ATOM 1123 N N . GLY A 1 138 ? 35.632 -5.895 -60.513 1.00 87.44 138 GLY A N 1
ATOM 1124 C CA . GLY A 1 138 ? 35.262 -4.869 -61.489 1.00 87.44 138 GLY A CA 1
ATOM 1125 C C . GLY A 1 138 ? 36.473 -4.137 -62.079 1.00 87.44 138 GLY A C 1
ATOM 1126 O O . GLY A 1 138 ? 36.539 -3.932 -63.290 1.00 87.44 138 GLY A O 1
ATOM 1127 N N . LEU A 1 139 ? 37.468 -3.793 -61.258 1.00 86.12 139 LEU A N 1
ATOM 1128 C CA . LEU A 1 139 ? 38.691 -3.123 -61.707 1.00 86.12 139 LEU A CA 1
ATOM 1129 C C . LEU A 1 139 ? 39.542 -4.032 -62.601 1.00 86.12 139 LEU A C 1
ATOM 1131 O O . LEU A 1 139 ? 40.023 -3.581 -63.639 1.00 86.12 139 LEU A O 1
ATOM 1135 N N . LEU A 1 140 ? 39.668 -5.318 -62.261 1.00 86.44 140 LEU A N 1
ATOM 1136 C CA . LEU A 1 140 ? 40.330 -6.317 -63.107 1.00 86.44 140 LEU A CA 1
ATOM 1137 C C . LEU A 1 140 ? 39.596 -6.514 -64.440 1.00 86.44 140 LEU A C 1
ATOM 1139 O O . LEU A 1 140 ? 40.231 -6.591 -65.495 1.00 86.44 140 LEU A O 1
ATOM 1143 N N . TYR A 1 141 ? 38.263 -6.544 -64.421 1.00 87.62 141 TYR A N 1
ATOM 1144 C CA . TYR A 1 141 ? 37.452 -6.616 -65.634 1.00 87.62 141 TYR A CA 1
ATOM 1145 C C . TYR A 1 141 ? 37.669 -5.391 -66.541 1.00 87.62 141 TYR A C 1
ATOM 1147 O O . TYR A 1 141 ? 37.867 -5.526 -67.749 1.00 87.62 141 TYR A O 1
ATOM 1155 N N . VAL A 1 142 ? 37.711 -4.183 -65.971 1.00 84.75 142 VAL A N 1
ATOM 1156 C CA . VAL A 1 142 ? 38.009 -2.959 -66.732 1.00 84.75 142 VAL A CA 1
ATOM 1157 C C . VAL A 1 142 ? 39.448 -2.968 -67.260 1.00 84.75 142 VAL A C 1
ATOM 1159 O O . VAL A 1 142 ? 39.659 -2.664 -68.432 1.00 84.75 142 VAL A O 1
ATOM 1162 N N . ALA A 1 143 ? 40.430 -3.360 -66.444 1.00 81.88 143 ALA A N 1
ATOM 1163 C CA . ALA A 1 143 ? 41.842 -3.413 -66.827 1.00 81.88 143 ALA A CA 1
ATOM 1164 C C . ALA A 1 143 ? 42.118 -4.421 -67.957 1.00 81.88 143 ALA A C 1
ATOM 1166 O O . ALA A 1 143 ? 42.867 -4.132 -68.890 1.00 81.88 143 ALA A O 1
ATOM 1167 N N . THR A 1 144 ? 41.482 -5.593 -67.925 1.00 82.06 144 THR A N 1
ATOM 1168 C CA . THR A 1 144 ? 41.589 -6.578 -69.014 1.00 82.06 144 THR A CA 1
ATOM 1169 C C . THR A 1 144 ? 40.925 -6.067 -70.294 1.00 82.06 144 THR A C 1
ATOM 1171 O O . THR A 1 144 ? 41.508 -6.173 -71.376 1.00 82.06 144 THR A O 1
ATOM 1174 N N . LYS A 1 145 ? 39.755 -5.421 -70.193 1.00 83.25 145 LYS A N 1
ATOM 1175 C CA . LYS A 1 145 ? 39.074 -4.802 -71.341 1.00 83.25 145 LYS A CA 1
ATOM 1176 C C . LYS A 1 145 ? 39.915 -3.699 -71.996 1.00 83.25 145 LYS A C 1
ATOM 1178 O O . LYS A 1 145 ? 40.009 -3.655 -73.225 1.00 83.25 145 LYS A O 1
ATOM 1183 N N . THR A 1 146 ? 40.558 -2.832 -71.212 1.00 74.38 146 THR A N 1
ATOM 1184 C CA . THR A 1 146 ? 41.430 -1.768 -71.742 1.00 74.38 146 THR A CA 1
ATOM 1185 C C . THR A 1 146 ? 42.716 -2.326 -72.348 1.00 74.38 146 THR A C 1
ATOM 1187 O O . THR A 1 146 ? 43.128 -1.862 -73.412 1.00 74.38 146 THR A O 1
ATOM 1190 N N . GLN A 1 147 ? 43.314 -3.367 -71.757 1.00 76.69 147 GLN A N 1
ATOM 1191 C CA . GLN A 1 147 ? 44.461 -4.059 -72.353 1.00 76.69 147 GLN A CA 1
ATOM 1192 C C . GLN A 1 147 ? 44.119 -4.711 -73.700 1.00 76.69 147 GLN A C 1
ATOM 1194 O O . GLN A 1 147 ? 44.892 -4.582 -74.655 1.00 76.69 147 GLN A O 1
ATOM 1199 N N . HIS A 1 148 ? 42.962 -5.371 -73.811 1.00 71.25 148 HIS A N 1
ATOM 1200 C CA . HIS A 1 148 ? 42.490 -5.925 -75.082 1.00 71.25 148 HIS A CA 1
ATOM 1201 C C . HIS A 1 148 ? 42.273 -4.832 -76.139 1.00 71.25 148 HIS A C 1
ATOM 1203 O O . HIS A 1 148 ? 42.738 -4.981 -77.271 1.00 71.25 148 HIS A O 1
ATOM 1209 N N . ALA A 1 149 ? 41.652 -3.707 -75.769 1.00 74.94 149 ALA A N 1
ATOM 1210 C CA . ALA A 1 149 ? 41.471 -2.565 -76.667 1.00 74.94 149 ALA A CA 1
ATOM 1211 C C . ALA A 1 149 ? 42.815 -1.969 -77.132 1.00 74.94 149 ALA A C 1
ATOM 1213 O O . ALA A 1 149 ? 43.008 -1.721 -78.324 1.00 74.94 149 ALA A O 1
ATOM 1214 N N . TYR A 1 150 ? 43.781 -1.811 -76.219 1.00 77.06 150 TYR A N 1
ATOM 1215 C CA . TYR A 1 150 ? 45.115 -1.299 -76.536 1.00 77.06 150 TYR A CA 1
ATOM 1216 C C . TYR A 1 150 ? 45.883 -2.217 -77.499 1.00 77.06 150 TYR A C 1
ATOM 1218 O O . TYR A 1 150 ? 46.444 -1.736 -78.486 1.00 77.06 150 TYR A O 1
ATOM 1226 N N . ARG A 1 151 ? 45.870 -3.544 -77.278 1.00 74.00 151 ARG A N 1
ATOM 1227 C CA . ARG A 1 151 ? 46.488 -4.509 -78.212 1.00 74.00 151 ARG A CA 1
ATOM 1228 C C . ARG A 1 151 ? 45.875 -4.411 -79.607 1.00 74.00 151 ARG A C 1
ATOM 1230 O O . ARG A 1 151 ? 46.609 -4.393 -80.594 1.00 74.00 151 ARG A O 1
ATOM 1237 N N . HIS A 1 152 ? 44.551 -4.295 -79.693 1.00 75.06 152 HIS A N 1
ATOM 1238 C CA . HIS A 1 152 ? 43.849 -4.217 -80.972 1.00 75.06 152 HIS A CA 1
ATOM 1239 C C . HIS A 1 152 ? 44.207 -2.947 -81.765 1.00 75.06 152 HIS A C 1
ATOM 1241 O O . HIS A 1 152 ? 44.365 -2.998 -82.986 1.00 75.06 152 HIS A O 1
ATOM 1247 N N . ILE A 1 153 ? 44.388 -1.814 -81.077 1.00 78.25 153 ILE A N 1
ATOM 1248 C CA . ILE A 1 153 ? 44.840 -0.553 -81.684 1.00 78.25 153 ILE A CA 1
ATOM 1249 C C . ILE A 1 153 ? 46.315 -0.652 -82.099 1.00 78.25 153 ILE A C 1
ATOM 1251 O O . ILE A 1 153 ? 46.657 -0.299 -83.227 1.00 78.25 153 ILE A O 1
ATOM 1255 N N . LYS A 1 154 ? 47.187 -1.195 -81.240 1.00 76.31 154 LYS A N 1
ATOM 1256 C CA . LYS A 1 154 ? 48.626 -1.350 -81.516 1.00 76.31 154 LYS A CA 1
ATOM 1257 C C . LYS A 1 154 ? 48.899 -2.209 -82.757 1.00 76.31 154 LYS A C 1
ATOM 1259 O O . LYS A 1 154 ? 49.685 -1.804 -83.611 1.00 76.31 154 LYS A O 1
ATOM 1264 N N . HIS A 1 155 ? 48.210 -3.344 -82.913 1.00 73.31 155 HIS A N 1
ATOM 1265 C CA . HIS A 1 155 ? 48.329 -4.185 -84.115 1.00 73.31 155 HIS A CA 1
ATOM 1266 C C . HIS A 1 155 ? 47.855 -3.484 -85.396 1.00 73.31 155 HIS A C 1
ATOM 1268 O O . HIS A 1 155 ? 48.354 -3.788 -86.480 1.00 73.31 155 HIS A O 1
ATOM 1274 N N . LYS A 1 156 ? 46.898 -2.555 -85.291 1.00 73.31 156 LYS A N 1
ATOM 1275 C CA . LYS A 1 156 ? 46.402 -1.770 -86.429 1.00 73.31 156 LYS A CA 1
ATOM 1276 C C . LYS A 1 156 ? 47.394 -0.683 -86.855 1.00 73.31 156 LYS A C 1
ATOM 1278 O O . LYS A 1 156 ? 47.486 -0.382 -88.039 1.00 73.31 156 LYS A O 1
ATOM 1283 N N . TRP A 1 157 ? 48.137 -0.121 -85.903 1.00 70.75 157 TRP A N 1
ATOM 1284 C CA . TRP A 1 157 ? 49.179 0.875 -86.163 1.00 70.75 157 TRP A CA 1
ATOM 1285 C C . TRP A 1 157 ? 50.459 0.276 -86.749 1.00 70.75 157 TRP A C 1
ATOM 1287 O O . TRP A 1 157 ? 51.022 0.866 -87.663 1.00 70.75 157 TRP A O 1
ATOM 1297 N N . LEU A 1 158 ? 50.901 -0.892 -86.269 1.00 70.38 158 LEU A N 1
ATOM 1298 C CA . LEU A 1 158 ? 52.112 -1.548 -86.785 1.00 70.38 158 LEU A CA 1
ATOM 1299 C C . LEU A 1 158 ? 51.964 -1.957 -88.262 1.00 70.38 158 LEU A C 1
ATOM 1301 O O . LEU A 1 158 ? 52.863 -1.709 -89.047 1.00 70.38 158 LEU A O 1
ATOM 1305 N N . ARG A 1 159 ? 50.779 -2.427 -88.677 1.00 65.75 159 ARG A N 1
ATOM 1306 C CA . ARG A 1 159 ? 50.462 -2.766 -90.081 1.00 65.75 159 ARG A CA 1
ATOM 1307 C C . ARG A 1 159 ? 50.397 -1.587 -91.063 1.00 65.75 159 ARG A C 1
ATOM 1309 O O . ARG A 1 159 ? 50.195 -1.816 -92.245 1.00 65.75 159 ARG A O 1
ATOM 1316 N N . ARG A 1 160 ? 50.456 -0.341 -90.587 1.00 64.31 160 ARG A N 1
ATOM 1317 C CA . ARG A 1 160 ? 50.496 0.861 -91.442 1.00 64.31 160 ARG A CA 1
ATOM 1318 C C . ARG A 1 160 ? 51.913 1.412 -91.621 1.00 64.31 160 ARG A C 1
ATOM 1320 O O . ARG A 1 160 ? 52.060 2.446 -92.263 1.00 64.31 160 ARG A O 1
ATOM 1327 N N . ARG A 1 161 ? 52.908 0.812 -90.962 1.00 56.72 161 ARG A N 1
ATOM 1328 C CA . ARG A 1 161 ? 54.286 1.314 -90.922 1.00 56.72 161 ARG A CA 1
ATOM 1329 C C . ARG A 1 161 ? 55.286 0.415 -91.671 1.00 56.72 161 ARG A C 1
ATOM 1331 O O . ARG A 1 161 ? 56.408 0.870 -91.866 1.00 56.72 161 ARG A O 1
ATOM 1338 N N . ASP A 1 162 ? 54.856 -0.780 -92.075 1.00 51.78 162 ASP A N 1
ATOM 1339 C CA . ASP A 1 162 ? 55.486 -1.645 -93.086 1.00 51.78 162 ASP A CA 1
ATOM 1340 C C . ASP A 1 162 ? 54.788 -1.412 -94.436 1.00 51.78 162 ASP A C 1
ATOM 1342 O O . ASP A 1 162 ? 55.478 -1.436 -95.477 1.00 51.78 162 ASP A O 1
#

InterPro domains:
  IPR019074 Spore cortex biosynthesis protein, YabQ [PF09578] (1-70)
  IPR019074 Spore cortex biosynthesis protein, YabQ [TIGR02893] (1-72)

Organism: NCBI:txid2592382

pLDDT: mean 87.14, std 8.07, range [51.78, 96.69]

Foldseek 3Di:
DLLVLLLVLVVVCVVCVVPDPVCSVPVSVVSSVVVLVVVLVVVCVVPVCPCVVVSVVCNVVSNVCNVPPPVVVSVVVVVVVVVVVVVVVVVVVVCCCVVPVVVVVVVVVVVVVVVVVVVVVVVVVVVVVVVVVVVVVVVVVVVVVVVVVVVVVVVVVVVVVD

Secondary structure (DSSP, 8-state):
-HHHHHHHHHHHHHHTTTS-HHHHHHHHHHHHHHHHHHHHHHHHHHHTTTTHHHHHHHHHHHHHHIIIIIHHHHHHHHHHHHHHHHHHHHHHHHHHIIIIIHHHHHHHHHHHHHHHHHHHHHHHHHHHHHHHHHHHHHHHHHHHHHHHHHHHHHHHHHTTT-

Radius of gyration: 46.35 Å; chains: 1; bounding box: 84×30×133 Å